Protein AF-A0A7S1SU19-F1 (afdb_monomer)

Structure (mmCIF, N/CA/C/O backbone):
data_AF-A0A7S1SU19-F1
#
_entry.id   AF-A0A7S1SU19-F1
#
loop_
_atom_site.group_PDB
_atom_site.id
_atom_site.type_symbol
_atom_site.label_atom_id
_atom_site.label_alt_id
_atom_site.label_comp_id
_atom_site.label_asym_id
_atom_site.label_entity_id
_atom_site.label_seq_id
_atom_site.pdbx_PDB_ins_code
_atom_site.Cartn_x
_atom_site.Cartn_y
_atom_site.Cartn_z
_atom_site.occupancy
_atom_site.B_iso_or_equiv
_atom_site.auth_seq_id
_atom_site.auth_comp_id
_atom_site.auth_asym_id
_atom_site.auth_atom_id
_atom_site.pdbx_PDB_model_num
ATOM 1 N N . VAL A 1 1 ? -8.064 -12.762 21.434 1.00 70.44 1 VAL A N 1
ATOM 2 C CA . VAL A 1 1 ? -8.566 -12.308 20.111 1.00 70.44 1 VAL A CA 1
ATOM 3 C C . VAL A 1 1 ? -8.428 -10.796 19.941 1.00 70.44 1 VAL A C 1
ATOM 5 O O . VAL A 1 1 ? -7.707 -10.387 19.044 1.00 70.44 1 VAL A O 1
ATOM 8 N N . VAL A 1 2 ? -9.008 -9.966 20.823 1.00 78.31 2 VAL A N 1
ATOM 9 C CA . VAL A 1 2 ? -8.901 -8.488 20.735 1.00 78.31 2 VAL A CA 1
ATOM 10 C C . VAL A 1 2 ? -7.448 -7.991 20.785 1.00 78.31 2 VAL A C 1
ATOM 12 O O . VAL A 1 2 ? -7.041 -7.215 19.929 1.00 78.31 2 VAL A O 1
ATOM 15 N N . ALA A 1 3 ? -6.635 -8.493 21.723 1.00 79.81 3 ALA A N 1
ATOM 16 C CA . ALA A 1 3 ? -5.220 -8.118 21.821 1.00 79.81 3 ALA A CA 1
ATOM 17 C C . ALA A 1 3 ? -4.421 -8.467 20.550 1.00 79.81 3 ALA A C 1
ATOM 19 O O . ALA A 1 3 ? -3.647 -7.652 20.061 1.0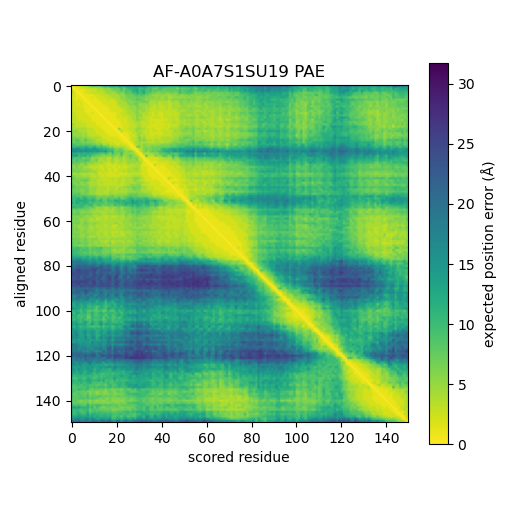0 79.81 3 ALA A O 1
ATOM 20 N N . SER A 1 4 ? -4.656 -9.651 19.977 1.00 77.75 4 SER A N 1
ATOM 21 C CA . SER A 1 4 ? -4.016 -10.097 18.733 1.00 77.75 4 SER A CA 1
ATOM 22 C C . SER A 1 4 ? -4.400 -9.210 17.545 1.00 77.75 4 SER A C 1
ATOM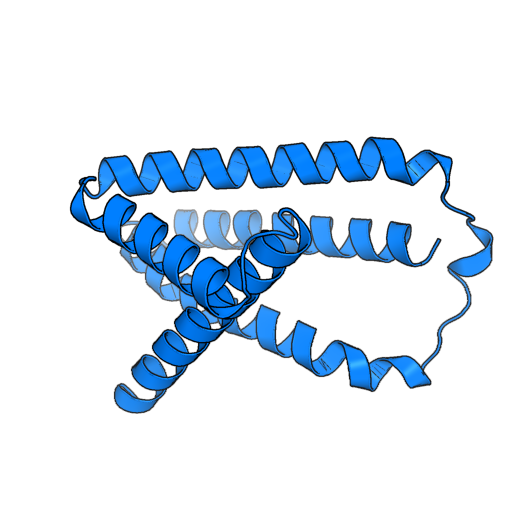 24 O O . SER A 1 4 ? -3.539 -8.856 16.746 1.00 77.75 4 SER A O 1
ATOM 26 N N . TYR A 1 5 ? -5.671 -8.806 17.459 1.00 79.50 5 TYR A N 1
ATOM 27 C CA . TYR A 1 5 ? -6.158 -7.897 16.421 1.00 79.50 5 TYR A CA 1
ATOM 28 C C . TYR A 1 5 ? -5.521 -6.504 16.527 1.00 79.50 5 TYR A C 1
ATOM 30 O O . TYR A 1 5 ? -5.025 -5.973 15.535 1.00 79.50 5 TYR A O 1
ATOM 38 N N . LEU A 1 6 ? -5.471 -5.930 17.735 1.00 82.81 6 LEU A N 1
ATOM 39 C CA . LEU A 1 6 ? -4.847 -4.624 17.967 1.00 82.81 6 LEU A CA 1
ATOM 40 C C . LEU A 1 6 ? -3.347 -4.650 17.673 1.00 82.81 6 LEU A C 1
ATOM 42 O O . LEU A 1 6 ? -2.827 -3.730 17.044 1.00 82.81 6 LEU A O 1
ATOM 46 N N . LEU A 1 7 ? -2.649 -5.704 18.099 1.00 86.50 7 LEU A N 1
ATOM 47 C CA . LEU A 1 7 ? -1.220 -5.855 17.845 1.00 86.50 7 LEU A CA 1
ATOM 48 C C . LEU A 1 7 ? -0.939 -5.945 16.344 1.00 86.50 7 LEU A C 1
ATOM 50 O O . LEU A 1 7 ? -0.060 -5.251 15.839 1.00 86.50 7 LEU A O 1
ATOM 54 N N . PHE A 1 8 ? -1.735 -6.731 15.622 1.00 82.44 8 PHE A N 1
ATOM 55 C CA . PHE A 1 8 ? -1.619 -6.861 14.177 1.00 82.44 8 PHE A CA 1
ATOM 56 C C . PHE A 1 8 ? -1.905 -5.543 13.442 1.00 82.44 8 PHE A C 1
ATOM 58 O O . PHE A 1 8 ? -1.103 -5.121 12.613 1.00 82.44 8 PHE A O 1
ATOM 65 N N . SER A 1 9 ? -2.993 -4.845 13.781 1.00 80.50 9 SER A N 1
ATOM 66 C CA . SER A 1 9 ? -3.332 -3.557 13.160 1.00 80.50 9 SER A CA 1
ATOM 67 C C . SER A 1 9 ? -2.247 -2.502 13.390 1.00 80.50 9 SER A C 1
ATOM 69 O O . SER A 1 9 ? -1.871 -1.793 12.459 1.00 80.50 9 SER A O 1
ATOM 71 N N . ASN A 1 10 ? -1.707 -2.411 14.609 1.00 85.44 10 ASN A N 1
ATOM 72 C CA . ASN A 1 10 ? -0.616 -1.485 14.916 1.00 85.44 10 ASN A CA 1
ATOM 73 C C . ASN A 1 10 ? 0.677 -1.860 14.181 1.00 85.44 10 ASN A C 1
ATOM 75 O O . ASN A 1 10 ? 1.356 -0.982 13.655 1.00 85.44 10 ASN A O 1
ATOM 79 N N . ALA A 1 11 ? 0.996 -3.153 14.078 1.00 87.75 11 ALA A N 1
ATOM 80 C CA . ALA A 1 11 ? 2.159 -3.617 13.328 1.00 87.75 11 ALA A CA 1
ATOM 81 C C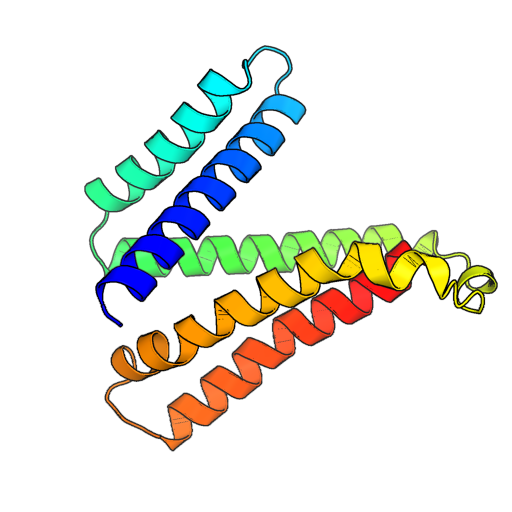 . ALA A 1 11 ? 2.058 -3.265 11.834 1.00 87.75 11 ALA A C 1
ATOM 83 O O . ALA A 1 11 ? 3.026 -2.782 11.244 1.00 87.75 11 ALA A O 1
ATOM 84 N N . VAL A 1 12 ? 0.877 -3.444 11.231 1.00 83.50 12 VAL A N 1
ATOM 85 C CA . VAL A 1 12 ? 0.625 -3.061 9.834 1.00 83.50 12 VAL A CA 1
ATOM 86 C C . VAL A 1 12 ? 0.758 -1.549 9.659 1.00 83.50 12 VAL A C 1
ATOM 88 O O . VAL A 1 12 ? 1.436 -1.112 8.733 1.00 83.50 12 VAL A O 1
ATOM 91 N N . LEU A 1 13 ? 0.192 -0.742 10.562 1.00 86.12 13 LEU A N 1
ATOM 92 C CA . LEU A 1 13 ? 0.337 0.717 10.516 1.00 86.12 13 LEU A CA 1
ATOM 93 C C . LEU A 1 13 ? 1.811 1.141 10.543 1.00 86.12 13 LEU A C 1
ATOM 95 O O . LEU A 1 13 ? 2.246 1.894 9.673 1.00 86.12 13 LEU A O 1
ATOM 99 N N . ILE A 1 14 ? 2.600 0.604 11.478 1.00 87.81 14 ILE A N 1
ATOM 100 C CA . ILE A 1 14 ? 4.036 0.902 11.590 1.00 87.81 14 ILE A CA 1
ATOM 101 C C . ILE A 1 14 ? 4.780 0.493 10.313 1.00 87.81 14 ILE A C 1
ATOM 103 O O . ILE A 1 14 ? 5.582 1.269 9.794 1.00 87.81 14 ILE A O 1
ATOM 107 N N . SER A 1 15 ? 4.489 -0.693 9.770 1.00 87.50 15 SER A N 1
ATOM 108 C CA . SER A 1 15 ? 5.103 -1.180 8.529 1.00 87.50 15 SER A CA 1
ATOM 109 C C . SER A 1 15 ? 4.834 -0.247 7.345 1.00 87.50 15 SER A C 1
ATOM 111 O O . SER A 1 15 ? 5.749 0.072 6.583 1.00 87.50 15 SER A O 1
ATOM 113 N N . GLN A 1 16 ? 3.598 0.235 7.205 1.00 87.31 16 GLN A N 1
ATOM 114 C CA . GLN A 1 16 ? 3.211 1.098 6.090 1.00 87.31 16 GLN A CA 1
ATOM 115 C C . GLN A 1 16 ? 3.801 2.507 6.223 1.00 87.31 16 GLN A C 1
ATOM 117 O O . GLN A 1 16 ? 4.254 3.064 5.224 1.00 87.31 16 GLN A O 1
ATOM 122 N N . ILE A 1 17 ? 3.880 3.055 7.440 1.00 89.38 17 ILE A N 1
ATOM 123 C CA . ILE A 1 17 ? 4.564 4.333 7.696 1.00 89.38 17 ILE A CA 1
ATOM 124 C C . ILE A 1 17 ? 6.065 4.199 7.398 1.00 89.38 17 ILE A C 1
ATOM 126 O O . ILE A 1 17 ? 6.634 5.059 6.726 1.00 89.38 17 ILE A O 1
ATOM 130 N N . ALA A 1 18 ? 6.702 3.104 7.830 1.00 88.06 18 ALA A N 1
ATOM 131 C CA . ALA A 1 18 ? 8.113 2.840 7.551 1.00 88.06 18 ALA A CA 1
ATOM 132 C C . ALA A 1 18 ? 8.392 2.742 6.042 1.00 88.06 18 ALA A C 1
ATOM 134 O O . ALA A 1 18 ? 9.308 3.390 5.537 1.00 88.06 18 ALA A O 1
ATOM 135 N N . ARG A 1 19 ? 7.560 1.996 5.301 1.00 86.25 19 ARG A N 1
ATOM 136 C CA . ARG A 1 19 ? 7.646 1.902 3.834 1.00 86.25 19 ARG A CA 1
ATOM 137 C C . ARG A 1 19 ? 7.443 3.255 3.154 1.00 86.25 19 ARG A C 1
ATOM 139 O O . ARG A 1 19 ? 8.210 3.597 2.260 1.00 86.25 19 ARG A O 1
ATOM 146 N N . GLY A 1 20 ? 6.452 4.037 3.585 1.00 85.06 20 GLY A N 1
ATOM 147 C CA . GLY A 1 20 ? 6.217 5.381 3.052 1.00 85.06 20 GLY A CA 1
ATOM 148 C C . GL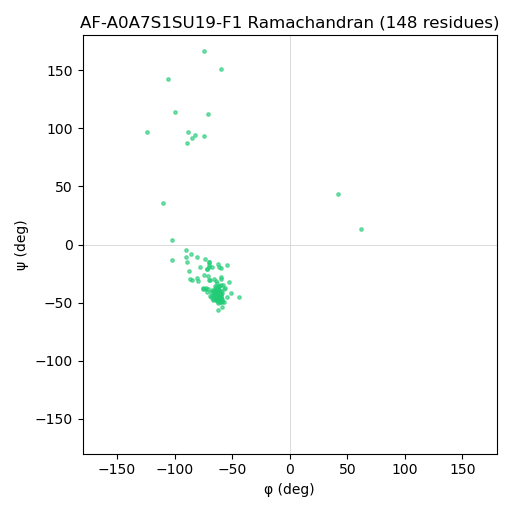Y A 1 20 ? 7.412 6.309 3.278 1.00 85.06 20 GLY A C 1
ATOM 149 O O . GLY A 1 20 ? 7.832 7.009 2.358 1.00 85.06 20 GLY A O 1
ATOM 150 N N . GLY A 1 21 ? 8.002 6.269 4.476 1.00 84.44 21 GLY A N 1
ATOM 151 C CA . GLY A 1 21 ? 9.201 7.038 4.805 1.00 84.44 21 GLY A CA 1
ATOM 152 C C . GLY A 1 21 ? 10.411 6.646 3.958 1.00 84.44 21 GLY A C 1
ATOM 153 O O . GLY A 1 21 ? 11.119 7.525 3.469 1.00 84.44 21 GLY A O 1
ATOM 154 N N . ALA A 1 22 ? 10.605 5.347 3.711 1.00 87.19 22 ALA A N 1
ATOM 155 C CA . ALA A 1 22 ? 11.659 4.849 2.830 1.00 87.19 22 ALA A CA 1
ATOM 156 C C . ALA A 1 22 ? 11.490 5.360 1.386 1.00 87.19 22 ALA A C 1
ATOM 158 O O . ALA A 1 22 ? 12.445 5.885 0.809 1.00 87.19 22 ALA A O 1
ATOM 159 N N . ILE A 1 23 ? 10.272 5.301 0.830 1.00 86.81 23 ILE A N 1
ATOM 160 C CA . ILE A 1 23 ? 9.966 5.840 -0.508 1.00 86.81 23 ILE A CA 1
ATOM 161 C C . ILE A 1 23 ? 10.266 7.343 -0.558 1.00 86.81 23 ILE A C 1
ATOM 163 O O . ILE A 1 23 ? 10.944 7.806 -1.474 1.00 86.81 23 ILE A O 1
ATOM 167 N N . LEU A 1 24 ? 9.842 8.106 0.453 1.00 86.25 24 LEU A N 1
ATOM 168 C CA . LEU A 1 24 ? 10.084 9.547 0.497 1.00 86.25 24 LEU A CA 1
ATOM 169 C C . LEU A 1 24 ? 11.582 9.885 0.573 1.00 86.25 24 LEU A C 1
ATOM 171 O O . LEU A 1 24 ? 12.047 10.767 -0.147 1.00 86.25 24 LEU A O 1
ATOM 175 N N . SER A 1 25 ? 12.347 9.143 1.378 1.00 85.88 25 SER A N 1
ATOM 176 C CA . SER A 1 25 ? 13.806 9.310 1.468 1.00 85.88 25 SER A CA 1
ATOM 177 C C . SER A 1 25 ? 14.533 8.946 0.169 1.00 85.88 25 SER A C 1
ATOM 179 O O . SER A 1 25 ? 15.557 9.540 -0.151 1.00 85.88 25 SER A O 1
ATOM 181 N N . SER A 1 26 ? 13.985 8.016 -0.623 1.00 86.06 26 SER A N 1
ATOM 182 C CA . SER A 1 26 ? 14.554 7.659 -1.929 1.00 86.06 26 SER A CA 1
ATOM 183 C C . SER A 1 26 ? 14.306 8.718 -3.009 1.00 86.06 26 SER A C 1
ATOM 185 O O . SER A 1 26 ? 15.098 8.839 -3.939 1.00 86.06 26 SER A O 1
ATOM 187 N N . LEU A 1 27 ? 13.236 9.510 -2.875 1.00 85.25 27 LEU A N 1
ATOM 188 C CA . LEU A 1 27 ? 12.898 10.595 -3.802 1.00 85.25 27 LEU A CA 1
ATOM 189 C C . LEU A 1 27 ? 13.626 11.900 -3.469 1.00 85.25 27 LEU A C 1
ATOM 191 O O . LEU A 1 27 ? 13.912 12.691 -4.366 1.00 85.25 27 LEU A O 1
ATOM 195 N N . VAL A 1 28 ? 13.912 12.137 -2.186 1.00 87.12 28 VAL A N 1
ATOM 196 C CA . VAL A 1 28 ? 14.542 13.368 -1.704 1.00 87.12 28 VAL A CA 1
ATOM 197 C C . VAL A 1 28 ? 15.814 13.011 -0.923 1.00 87.12 28 VAL A C 1
ATOM 199 O O . VAL A 1 28 ? 15.733 12.743 0.276 1.00 87.12 28 VAL A O 1
ATOM 202 N N . PRO A 1 29 ? 17.002 13.058 -1.561 1.00 76.00 29 PRO A N 1
ATOM 203 C CA . PRO A 1 29 ? 18.270 12.657 -0.940 1.00 76.00 29 PRO A CA 1
ATOM 204 C C . PRO A 1 29 ? 18.647 13.449 0.320 1.00 76.00 29 PRO A C 1
ATOM 206 O O . PRO A 1 29 ? 19.467 13.000 1.115 1.00 76.00 29 PRO A O 1
ATOM 209 N N . SER A 1 30 ? 18.070 14.641 0.507 1.00 78.12 30 SER A N 1
ATOM 210 C CA . SER A 1 30 ? 18.302 15.502 1.671 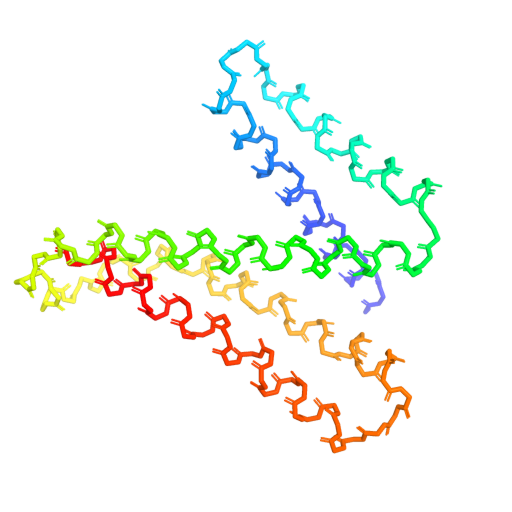1.00 78.12 30 SER A CA 1
ATOM 211 C C . SER A 1 30 ? 17.495 15.104 2.913 1.00 78.12 30 SER A C 1
ATOM 213 O O . SER A 1 30 ? 17.758 15.623 3.998 1.00 78.12 30 SER A O 1
ATOM 215 N N . VAL A 1 31 ? 16.527 14.189 2.792 1.00 80.88 31 VAL A N 1
ATOM 216 C 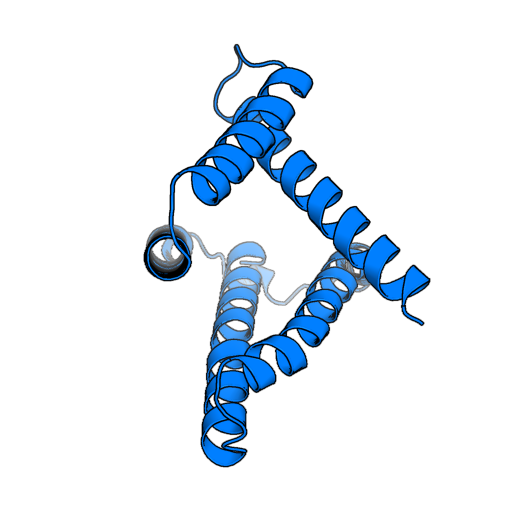CA . VAL A 1 31 ? 15.676 13.747 3.903 1.00 80.88 31 VAL A CA 1
ATOM 217 C C . VAL A 1 31 ? 16.197 12.417 4.446 1.00 80.88 31 VAL A C 1
ATOM 219 O O . VAL A 1 31 ? 16.127 11.384 3.786 1.00 80.88 31 VAL A O 1
ATOM 222 N N . SER A 1 32 ? 16.690 12.429 5.688 1.00 84.25 32 SER A N 1
ATOM 223 C CA . SER A 1 32 ? 17.067 11.202 6.405 1.00 84.25 32 SER A CA 1
ATOM 224 C C . SER A 1 32 ? 15.868 10.257 6.559 1.00 84.25 32 SER A C 1
ATOM 226 O O . SER A 1 32 ? 14.729 10.705 6.692 1.00 84.25 32 SER A O 1
ATOM 228 N N . HIS A 1 33 ? 16.117 8.945 6.616 1.00 81.50 33 HIS A N 1
ATOM 229 C CA . HIS A 1 33 ? 15.078 7.921 6.770 1.00 81.50 33 HIS A CA 1
ATOM 230 C C . HIS A 1 33 ? 14.137 8.208 7.955 1.00 81.50 33 HIS A C 1
ATOM 232 O O . HIS A 1 33 ? 12.919 8.094 7.835 1.00 81.50 33 HIS A O 1
ATOM 238 N N . THR A 1 34 ? 14.679 8.651 9.094 1.00 83.38 34 THR A N 1
ATOM 239 C CA . THR A 1 34 ? 13.879 9.012 10.277 1.00 83.38 34 THR A CA 1
ATOM 240 C C . THR A 1 34 ? 12.977 10.219 10.028 1.00 83.38 34 THR A C 1
ATOM 242 O O . THR A 1 34 ? 11.818 10.211 10.438 1.00 83.38 34 THR A O 1
ATOM 245 N N . ALA A 1 35 ? 13.469 11.229 9.309 1.00 84.69 35 ALA A N 1
ATOM 246 C CA . ALA A 1 35 ? 12.680 12.395 8.929 1.00 84.69 35 ALA A CA 1
ATOM 247 C C . ALA A 1 35 ? 11.572 12.025 7.928 1.00 84.69 35 ALA A C 1
ATOM 249 O O . ALA A 1 35 ? 10.445 12.492 8.073 1.00 84.69 35 ALA A O 1
ATOM 250 N N . GLY A 1 36 ? 11.848 11.129 6.973 1.00 85.38 36 GLY A N 1
ATOM 251 C CA . GLY A 1 36 ? 10.847 10.630 6.026 1.00 85.38 36 GLY A CA 1
ATOM 252 C C . GLY A 1 36 ? 9.688 9.909 6.720 1.00 85.38 36 GLY A C 1
ATOM 253 O O . GLY A 1 36 ? 8.523 10.186 6.441 1.00 85.38 36 GLY A O 1
ATOM 254 N N . VAL A 1 37 ? 9.999 9.037 7.684 1.00 87.88 37 VAL A N 1
ATOM 255 C CA . VAL A 1 37 ? 8.998 8.333 8.507 1.00 87.88 37 VAL A CA 1
ATOM 256 C C . VAL A 1 37 ? 8.142 9.319 9.309 1.00 87.88 37 VAL A C 1
ATOM 258 O O . VAL A 1 37 ? 6.917 9.197 9.320 1.00 87.88 37 VAL A O 1
ATOM 261 N N . LEU A 1 38 ? 8.762 10.323 9.940 1.00 88.62 38 LEU A N 1
ATOM 262 C CA . LEU A 1 38 ? 8.047 11.342 10.716 1.00 88.62 38 LEU A CA 1
ATOM 263 C C . LEU A 1 38 ? 7.138 12.217 9.847 1.00 88.62 38 LEU A C 1
ATOM 265 O O . LEU A 1 38 ? 6.031 12.537 10.269 1.00 88.62 38 LEU A O 1
ATOM 269 N N . LEU A 1 39 ? 7.562 12.570 8.632 1.00 87.75 39 LEU A N 1
ATOM 270 C CA . LEU A 1 39 ? 6.738 13.343 7.699 1.00 87.75 39 LEU A CA 1
ATOM 271 C C . LEU A 1 39 ? 5.508 12.556 7.235 1.00 87.75 39 LEU A C 1
ATOM 273 O O . LEU A 1 39 ? 4.403 13.099 7.205 1.00 87.75 39 LEU A O 1
ATOM 277 N N . VAL A 1 40 ? 5.665 11.270 6.915 1.00 87.94 40 VAL A N 1
ATOM 278 C CA . VAL A 1 40 ? 4.538 10.408 6.520 1.00 87.94 40 VAL A CA 1
ATOM 279 C C . VAL A 1 40 ? 3.571 10.194 7.687 1.00 87.94 40 VAL A C 1
ATOM 281 O O . VAL A 1 40 ? 2.359 10.317 7.516 1.00 87.94 40 VAL A O 1
ATOM 284 N N . ALA A 1 41 ? 4.087 9.944 8.893 1.00 89.50 41 ALA A N 1
ATOM 285 C CA . ALA A 1 41 ? 3.255 9.843 10.091 1.00 89.50 41 ALA A CA 1
ATOM 286 C C . ALA A 1 41 ? 2.527 11.165 10.393 1.00 89.50 41 ALA A C 1
ATOM 288 O O . ALA A 1 41 ? 1.329 11.165 10.673 1.00 89.50 41 ALA A O 1
ATOM 289 N N . GLY A 1 42 ? 3.242 12.288 10.293 1.00 89.69 42 GLY A N 1
ATOM 290 C CA . GLY A 1 42 ? 2.719 13.626 10.542 1.00 89.69 42 GLY A CA 1
ATOM 291 C C . GLY A 1 42 ? 1.606 13.993 9.571 1.00 89.69 42 GLY A C 1
ATOM 292 O O . GLY A 1 42 ? 0.520 14.350 10.007 1.00 89.69 42 GLY A O 1
ATOM 293 N N . THR A 1 43 ? 1.825 13.823 8.267 1.00 87.12 43 THR A N 1
ATOM 294 C CA . THR A 1 43 ? 0.801 14.095 7.242 1.00 87.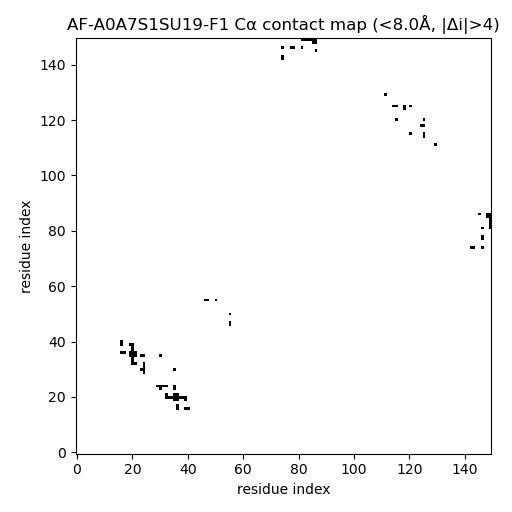12 43 THR A CA 1
ATOM 295 C C . THR A 1 43 ? -0.439 13.218 7.413 1.00 87.12 43 THR A C 1
ATOM 297 O O . THR A 1 43 ? -1.555 13.734 7.340 1.00 87.12 43 THR A O 1
ATOM 300 N N . GLY A 1 44 ? -0.272 11.927 7.721 1.00 84.56 44 GLY A N 1
ATOM 301 C CA . GLY A 1 44 ? -1.387 11.032 8.039 1.00 84.56 44 GLY A CA 1
ATOM 302 C C . GLY A 1 44 ? -2.180 11.488 9.270 1.00 84.56 44 GLY A C 1
ATOM 303 O O . GLY A 1 44 ? -3.406 11.576 9.219 1.00 84.56 44 GLY A O 1
ATOM 304 N N . ALA A 1 45 ? -1.490 11.849 10.355 1.00 87.00 45 ALA A N 1
ATOM 305 C CA . ALA A 1 45 ? -2.120 12.355 11.573 1.00 87.00 45 ALA A CA 1
ATOM 306 C C . ALA A 1 45 ? -2.824 13.705 11.349 1.00 87.00 45 ALA A C 1
ATOM 308 O O . ALA A 1 45 ? -3.950 13.896 11.808 1.00 87.00 45 ALA A O 1
ATOM 309 N N . SER A 1 46 ? -2.204 14.623 10.602 1.00 86.88 46 SER A N 1
ATOM 310 C CA . SER A 1 46 ? -2.791 15.919 10.246 1.00 86.88 46 SER A CA 1
ATOM 311 C C . SER A 1 46 ? -4.054 15.760 9.404 1.00 86.88 46 SER A C 1
ATOM 313 O O . SER A 1 46 ? -5.037 16.451 9.652 1.00 86.88 46 SER A O 1
ATOM 315 N N . LEU A 1 47 ? -4.068 14.830 8.443 1.00 86.00 47 LEU A N 1
ATOM 316 C CA . LEU A 1 47 ? -5.257 14.551 7.635 1.00 86.00 47 LEU A CA 1
ATOM 317 C C . LEU A 1 47 ? -6.427 14.057 8.490 1.00 86.00 47 LEU A C 1
ATOM 319 O O . LEU A 1 47 ? -7.555 14.478 8.248 1.00 86.00 47 LEU A O 1
ATOM 323 N N . ILE A 1 48 ? -6.163 13.211 9.488 1.00 86.00 48 ILE A N 1
ATOM 324 C CA . ILE A 1 48 ? -7.193 12.694 10.401 1.00 86.00 48 ILE A CA 1
ATOM 325 C C . ILE A 1 48 ? -7.684 13.788 11.355 1.00 86.00 48 ILE A C 1
ATOM 327 O O . ILE A 1 48 ? -8.880 13.884 11.606 1.00 86.00 48 ILE A O 1
ATOM 331 N N . TYR A 1 49 ? -6.782 14.621 11.878 1.00 87.38 49 TYR A N 1
ATOM 332 C CA . TYR A 1 49 ? -7.140 15.679 12.825 1.00 87.38 49 TYR A CA 1
ATOM 333 C C . TYR A 1 49 ? -7.921 16.825 12.166 1.00 87.38 49 TYR A C 1
ATOM 335 O O . TYR A 1 49 ? -8.847 17.369 12.762 1.00 87.38 49 TYR A O 1
ATOM 343 N N . CYS A 1 50 ? -7.564 17.194 10.933 1.00 85.62 50 CYS A N 1
ATOM 344 C CA . CYS A 1 50 ? -8.160 18.339 10.245 1.00 85.62 50 CYS A CA 1
ATOM 345 C C . CYS A 1 50 ? -9.444 18.005 9.467 1.00 85.62 50 CYS A C 1
ATOM 347 O O . CYS A 1 50 ? -10.225 18.917 9.198 1.00 85.62 50 CYS A O 1
ATOM 349 N N . ASN A 1 51 ? -9.675 16.745 9.074 1.00 85.19 51 ASN A N 1
ATOM 350 C CA . ASN A 1 51 ? -10.861 16.364 8.302 1.00 85.19 51 ASN A CA 1
ATOM 351 C C . ASN A 1 51 ? -11.900 15.617 9.134 1.00 85.19 51 ASN A C 1
ATOM 353 O O . ASN A 1 51 ? -11.597 14.738 9.931 1.00 85.19 51 ASN A O 1
ATOM 357 N N . ASN A 1 52 ? -13.167 15.903 8.842 1.00 82.44 52 ASN A N 1
ATOM 358 C CA . ASN A 1 52 ? -14.281 15.084 9.304 1.00 82.44 52 ASN A CA 1
ATOM 359 C C . ASN A 1 52 ? -14.351 13.761 8.507 1.00 82.44 52 ASN A C 1
ATOM 361 O O . ASN A 1 52 ? -13.756 13.654 7.432 1.00 82.44 52 ASN A O 1
ATOM 365 N N . SER A 1 53 ? -15.136 12.784 8.979 1.00 79.38 53 SER A N 1
ATOM 366 C CA . SER A 1 53 ? -15.319 11.458 8.353 1.00 79.38 53 SER A CA 1
ATOM 367 C C . SER A 1 53 ? -15.516 11.536 6.831 1.00 79.38 53 SER A C 1
ATOM 369 O O . SER A 1 53 ? -14.851 10.835 6.077 1.00 79.38 53 SER A O 1
ATOM 371 N N . SER A 1 54 ? -16.358 12.456 6.352 1.00 81.25 54 SER A N 1
ATOM 372 C CA . SER A 1 54 ? -16.618 12.621 4.915 1.00 81.25 54 SER A CA 1
ATOM 373 C C . SER A 1 54 ? -15.446 13.224 4.124 1.00 81.25 54 SER A C 1
ATOM 375 O O . SER A 1 54 ? -15.328 12.990 2.921 1.00 81.25 54 SER A O 1
ATOM 377 N N . GLY A 1 55 ? -14.584 14.021 4.765 1.00 81.88 55 GLY A N 1
ATOM 378 C CA . GLY A 1 55 ? -13.371 14.566 4.146 1.00 81.88 55 GLY A CA 1
ATOM 379 C C . GLY A 1 55 ? -12.294 13.496 3.974 1.00 81.88 55 GLY A C 1
ATOM 380 O O . GLY A 1 55 ? -11.640 13.431 2.929 1.00 81.88 55 GLY A O 1
ATOM 381 N N . ILE A 1 56 ? -12.175 12.601 4.958 1.00 84.81 56 ILE A N 1
ATOM 382 C CA . ILE A 1 56 ? -11.289 11.432 4.897 1.00 84.81 56 ILE A CA 1
ATOM 383 C C . ILE A 1 56 ? -11.732 10.496 3.764 1.00 84.81 56 ILE A C 1
ATOM 385 O O . ILE A 1 56 ? -10.905 10.109 2.938 1.00 84.81 56 ILE A O 1
ATOM 389 N N . ASP A 1 57 ? -13.036 10.224 3.645 1.00 82.94 57 ASP A N 1
ATOM 390 C CA . ASP A 1 57 ? -13.580 9.374 2.578 1.00 82.94 57 ASP A CA 1
ATOM 391 C C . ASP A 1 57 ? -13.288 9.927 1.175 1.00 82.94 57 ASP A C 1
ATOM 393 O O . ASP A 1 57 ? -12.830 9.192 0.296 1.00 82.94 57 ASP A O 1
ATOM 397 N N . ARG A 1 58 ? -13.488 11.235 0.957 1.00 84.81 58 ARG A N 1
ATOM 398 C CA . ARG A 1 58 ? -13.168 11.887 -0.327 1.00 84.81 58 ARG A CA 1
ATOM 399 C C . ARG A 1 58 ? -11.679 11.826 -0.648 1.00 84.81 58 ARG A C 1
ATOM 401 O O . ARG A 1 58 ? -11.310 11.543 -1.786 1.00 84.81 58 ARG A O 1
ATOM 408 N N . THR A 1 59 ? -10.833 12.057 0.351 1.00 85.81 59 THR A N 1
ATOM 409 C CA . THR A 1 59 ? -9.374 11.992 0.191 1.00 85.81 59 THR A CA 1
ATOM 410 C C . THR A 1 59 ? -8.940 10.579 -0.192 1.00 85.81 59 THR A C 1
ATOM 412 O O . THR A 1 59 ? -8.169 10.401 -1.132 1.00 85.81 59 THR A O 1
ATOM 415 N N . ASN A 1 60 ? -9.495 9.559 0.466 1.00 86.88 60 ASN A N 1
ATOM 416 C CA . ASN A 1 60 ? -9.228 8.161 0.147 1.00 86.88 60 ASN A CA 1
ATOM 417 C C . ASN A 1 60 ? -9.672 7.791 -1.282 1.00 86.88 60 ASN A C 1
ATOM 419 O O . ASN A 1 60 ? -8.943 7.106 -2.002 1.00 86.8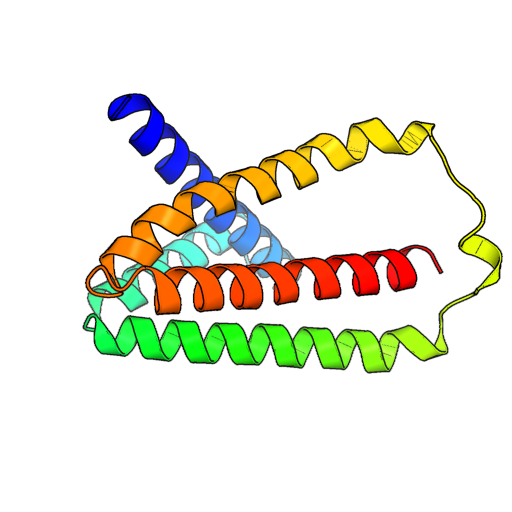8 60 ASN A O 1
ATOM 423 N N . GLN A 1 61 ? -10.830 8.286 -1.730 1.00 85.75 61 GLN A N 1
ATOM 424 C CA . GLN A 1 61 ? -11.294 8.093 -3.109 1.00 85.75 61 GLN A CA 1
ATOM 425 C C . GLN A 1 61 ? -10.357 8.750 -4.130 1.00 85.75 61 GLN A C 1
ATOM 427 O O . GLN A 1 61 ? -9.995 8.113 -5.119 1.00 85.75 61 GLN A O 1
ATOM 432 N N . MET A 1 62 ? -9.916 9.988 -3.877 1.00 91.31 62 MET A N 1
ATOM 433 C CA . MET A 1 62 ? -8.950 10.679 -4.739 1.00 91.31 62 MET A CA 1
ATOM 434 C C . MET A 1 62 ? -7.609 9.940 -4.801 1.00 91.31 62 MET A C 1
ATOM 436 O O . MET A 1 62 ? -7.101 9.696 -5.892 1.00 91.31 62 MET A O 1
ATOM 440 N N . LEU A 1 63 ? -7.063 9.523 -3.654 1.00 87.62 63 LEU A N 1
ATOM 441 C CA . LEU A 1 63 ? -5.821 8.744 -3.582 1.00 87.62 63 LEU A CA 1
ATOM 442 C C . LEU A 1 63 ? -5.931 7.431 -4.363 1.00 87.62 63 LEU A C 1
ATOM 444 O O . LEU A 1 63 ? -5.020 7.071 -5.106 1.00 87.62 63 LEU A O 1
ATOM 448 N N . THR A 1 64 ? -7.068 6.745 -4.245 1.00 86.12 64 THR A N 1
ATOM 449 C CA . THR A 1 64 ? -7.334 5.511 -4.993 1.00 86.12 64 THR A CA 1
ATOM 450 C C . THR A 1 64 ? -7.381 5.775 -6.499 1.00 86.12 64 THR A C 1
ATOM 452 O O . THR A 1 64 ? -6.791 5.023 -7.272 1.00 86.12 64 THR A O 1
ATOM 455 N N . ALA A 1 65 ? -8.026 6.861 -6.936 1.00 87.44 65 ALA A N 1
ATOM 456 C CA . ALA A 1 65 ? -8.073 7.234 -8.348 1.00 87.44 65 ALA A CA 1
ATOM 457 C C . ALA A 1 65 ? -6.677 7.554 -8.908 1.00 87.44 65 ALA A C 1
ATOM 459 O O . ALA A 1 65 ? -6.328 7.083 -9.990 1.00 87.44 65 ALA A O 1
ATOM 460 N N . VAL A 1 66 ? -5.854 8.292 -8.154 1.00 90.81 66 VAL A N 1
ATOM 461 C CA . VAL A 1 66 ? -4.461 8.597 -8.527 1.00 90.81 66 VAL A CA 1
ATOM 462 C C . VAL A 1 66 ? -3.619 7.324 -8.612 1.00 90.81 66 VAL A C 1
ATOM 464 O O . VAL A 1 66 ? -2.844 7.169 -9.556 1.00 90.81 66 VAL A O 1
ATOM 467 N N . LEU A 1 67 ? -3.794 6.388 -7.675 1.00 87.19 67 LEU A N 1
ATOM 468 C CA . LEU A 1 67 ? -3.118 5.090 -7.693 1.00 87.19 67 LEU A CA 1
ATOM 469 C C . LEU A 1 67 ? -3.448 4.310 -8.971 1.00 87.19 67 LEU A C 1
ATOM 471 O O . LEU A 1 67 ? -2.537 3.843 -9.655 1.00 87.19 67 LEU A O 1
ATOM 475 N N . VAL A 1 68 ? -4.733 4.211 -9.326 1.00 86.75 68 VAL A N 1
ATOM 476 C CA . VAL A 1 68 ? -5.171 3.521 -10.550 1.00 86.75 68 VAL A CA 1
ATOM 477 C C . VAL A 1 68 ? -4.632 4.226 -11.795 1.00 86.75 68 VAL A C 1
ATOM 479 O O . VAL A 1 68 ? -4.086 3.568 -12.677 1.00 86.75 68 VAL A O 1
ATOM 482 N N . ALA A 1 69 ? -4.713 5.557 -11.854 1.00 89.56 69 ALA A N 1
ATOM 483 C CA . ALA A 1 69 ? -4.210 6.337 -12.983 1.00 89.56 69 ALA A CA 1
ATOM 484 C C . ALA A 1 69 ? -2.694 6.164 -13.181 1.00 89.56 69 ALA A C 1
ATOM 486 O O . ALA A 1 69 ? -2.237 5.943 -14.302 1.00 89.56 69 ALA A O 1
ATOM 487 N N . THR A 1 70 ? -1.922 6.202 -12.092 1.00 88.50 70 THR A N 1
ATOM 488 C CA . THR A 1 70 ? -0.463 6.015 -12.127 1.00 88.50 70 THR A CA 1
ATOM 489 C C . THR A 1 70 ? -0.109 4.606 -12.588 1.00 88.50 70 THR A C 1
ATOM 491 O O . THR A 1 70 ? 0.773 4.435 -13.427 1.00 88.50 70 THR A O 1
ATOM 494 N N . PHE A 1 71 ? -0.836 3.595 -12.104 1.00 84.94 71 PHE A N 1
ATOM 495 C CA . PHE A 1 71 ? -0.655 2.217 -12.544 1.00 84.94 71 PHE A CA 1
ATOM 496 C C . PHE A 1 71 ? -0.951 2.049 -14.039 1.00 84.94 71 PHE A C 1
ATOM 498 O O . PHE A 1 71 ? -0.139 1.478 -14.761 1.00 84.94 71 PHE A O 1
ATOM 505 N N . CYS A 1 72 ? -2.063 2.598 -14.537 1.00 86.62 72 CYS A N 1
ATOM 506 C CA . CYS A 1 72 ? -2.378 2.584 -15.966 1.00 86.62 72 CYS A CA 1
ATOM 507 C C . CYS A 1 72 ? -1.306 3.292 -16.808 1.00 86.62 72 CYS A C 1
ATOM 509 O O . CYS A 1 72 ? -0.936 2.785 -17.865 1.00 86.62 72 CYS A O 1
ATOM 511 N N . GLY A 1 73 ? -0.770 4.421 -16.333 1.00 86.94 73 GLY A N 1
ATOM 512 C CA . GLY A 1 73 ? 0.351 5.105 -16.983 1.00 86.94 73 GLY A CA 1
ATOM 513 C C . GLY A 1 73 ? 1.609 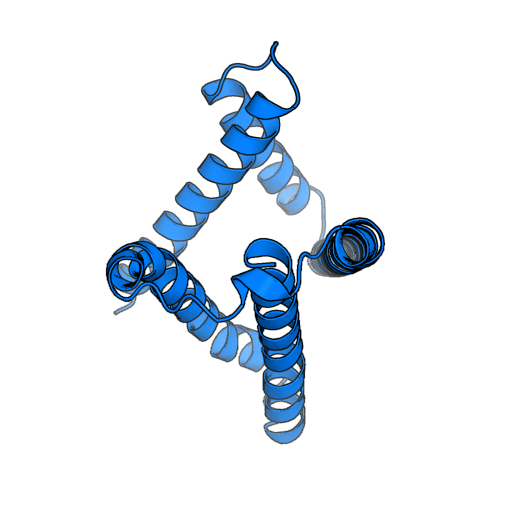4.237 -17.035 1.00 86.94 73 GLY A C 1
ATOM 514 O O . GLY A 1 73 ? 2.245 4.129 -18.081 1.00 86.94 73 GLY A O 1
ATOM 515 N N . MET A 1 74 ? 1.924 3.548 -15.937 1.00 85.06 74 MET A N 1
ATOM 516 C CA . MET A 1 74 ? 3.038 2.603 -15.883 1.00 85.06 74 MET A CA 1
ATOM 517 C C . MET A 1 74 ? 2.847 1.427 -16.852 1.00 85.06 74 MET A C 1
ATOM 519 O O . MET A 1 74 ? 3.794 1.057 -17.541 1.00 85.06 74 MET A O 1
ATOM 523 N N . LEU A 1 75 ? 1.628 0.882 -16.972 1.00 82.62 75 LEU A N 1
ATOM 524 C CA . LEU A 1 75 ? 1.304 -0.140 -17.975 1.00 82.62 75 LEU A CA 1
ATOM 525 C C . LEU A 1 75 ? 1.523 0.366 -19.404 1.00 82.62 75 LEU A C 1
ATOM 527 O O . LEU A 1 75 ? 2.165 -0.316 -20.200 1.00 82.62 75 LEU A O 1
ATOM 531 N N . ALA A 1 76 ? 1.023 1.562 -19.719 1.00 83.44 76 ALA A N 1
ATOM 532 C CA . ALA A 1 76 ? 1.132 2.142 -21.055 1.00 83.44 76 ALA A CA 1
ATOM 533 C C . ALA A 1 76 ? 2.593 2.373 -21.478 1.00 83.44 76 ALA A C 1
ATOM 535 O O . ALA A 1 76 ? 2.936 2.156 -22.638 1.00 83.44 76 ALA A O 1
ATOM 536 N N . LEU A 1 77 ? 3.454 2.775 -20.537 1.00 82.88 77 LEU A N 1
ATOM 537 C CA . LEU A 1 77 ? 4.883 2.993 -20.781 1.00 82.88 77 LEU A CA 1
ATOM 538 C C . LEU A 1 77 ? 5.710 1.699 -20.770 1.00 82.88 77 LEU A C 1
ATOM 540 O O . LEU A 1 77 ? 6.737 1.645 -21.438 1.00 82.88 77 LEU A O 1
ATOM 544 N N . GLY A 1 78 ? 5.293 0.676 -20.017 1.00 72.94 78 GLY A N 1
ATOM 545 C CA . GLY A 1 78 ? 6.033 -0.583 -19.866 1.00 72.94 78 GLY A CA 1
ATOM 546 C C . GLY A 1 78 ? 5.740 -1.633 -20.942 1.00 72.94 78 GLY A C 1
ATOM 547 O O . GLY A 1 78 ? 6.622 -2.411 -21.297 1.00 72.94 78 GLY A O 1
ATOM 548 N N . MET A 1 79 ? 4.532 -1.639 -21.518 1.00 69.00 79 MET A N 1
ATOM 549 C CA . MET A 1 79 ? 4.139 -2.588 -22.574 1.00 69.00 79 MET A CA 1
ATOM 550 C C . MET A 1 79 ? 5.036 -2.604 -23.832 1.00 69.00 79 MET A C 1
ATOM 552 O O . MET A 1 79 ? 5.263 -3.694 -24.356 1.00 69.00 79 MET A O 1
ATOM 556 N N . PRO A 1 80 ? 5.579 -1.473 -24.328 1.00 66.12 80 PRO A N 1
ATOM 557 C CA . PRO A 1 80 ? 6.452 -1.465 -25.507 1.00 66.12 80 PRO A CA 1
ATOM 558 C C . PRO A 1 80 ? 7.814 -2.145 -25.296 1.00 66.12 80 PRO A C 1
ATOM 560 O O . PRO A 1 80 ? 8.474 -2.486 -26.274 1.00 66.12 80 PRO A O 1
ATOM 563 N N . SER A 1 81 ? 8.256 -2.320 -24.046 1.00 61.25 81 SER A N 1
ATOM 564 C CA . SER A 1 81 ? 9.567 -2.895 -23.698 1.00 61.25 81 SER A CA 1
ATOM 565 C C . SER A 1 81 ? 9.496 -4.355 -23.236 1.00 61.25 81 SER A C 1
ATOM 567 O O . SER A 1 81 ? 10.523 -4.915 -22.862 1.00 61.25 81 SER A O 1
ATOM 569 N N . ALA A 1 82 ? 8.309 -4.966 -23.262 1.00 58.78 82 ALA A N 1
ATOM 570 C CA . ALA A 1 82 ? 8.087 -6.342 -22.833 1.00 58.78 82 ALA A CA 1
ATOM 571 C C . ALA A 1 82 ? 8.716 -7.337 -23.828 1.00 58.78 82 ALA A C 1
ATOM 573 O O . ALA A 1 82 ? 8.251 -7.475 -24.964 1.00 58.78 82 ALA A O 1
ATOM 574 N N . VAL A 1 83 ? 9.767 -8.048 -23.407 1.00 57.97 83 VAL A N 1
ATOM 575 C CA . VAL A 1 83 ? 10.395 -9.113 -24.194 1.00 57.97 83 VAL A CA 1
ATOM 576 C C . VAL A 1 83 ? 9.671 -10.421 -23.877 1.00 57.97 83 VAL A C 1
ATOM 578 O O . VAL A 1 83 ? 9.947 -11.122 -22.905 1.00 57.97 83 VAL A O 1
ATOM 581 N N . TRP A 1 84 ? 8.726 -10.777 -24.746 1.00 58.19 84 TRP A N 1
ATOM 582 C CA . TRP A 1 84 ? 7.846 -11.943 -24.594 1.00 58.19 84 TRP A CA 1
ATOM 583 C C . TRP A 1 84 ? 8.575 -13.289 -24.392 1.00 58.19 84 TRP A C 1
ATOM 585 O O . TRP A 1 84 ? 7.983 -14.234 -23.873 1.00 58.19 84 TRP A O 1
ATOM 595 N N . ASP A 1 85 ? 9.867 -13.376 -24.724 1.00 56.12 85 ASP A N 1
ATOM 596 C CA . ASP A 1 85 ? 10.689 -14.584 -24.582 1.00 56.12 85 ASP A CA 1
ATOM 597 C C . ASP A 1 85 ? 11.017 -14.981 -23.126 1.00 56.12 85 ASP A C 1
ATOM 599 O O . ASP A 1 85 ? 11.453 -16.109 -22.878 1.00 56.12 85 ASP A O 1
ATOM 603 N N . ARG A 1 86 ? 10.827 -14.100 -22.128 1.00 53.25 86 ARG A N 1
ATOM 604 C CA . ARG A 1 86 ? 11.136 -14.408 -20.711 1.00 53.25 86 ARG A CA 1
ATOM 605 C C . ARG A 1 86 ? 9.988 -15.036 -19.912 1.00 53.25 86 ARG A C 1
ATOM 607 O O . ARG A 1 86 ? 10.267 -15.666 -18.892 1.00 53.25 86 ARG A O 1
ATOM 614 N N . LEU A 1 87 ? 8.749 -14.978 -20.408 1.00 53.38 87 LEU A N 1
ATOM 615 C CA . LEU A 1 87 ? 7.546 -15.515 -19.742 1.00 53.38 87 LEU A CA 1
ATOM 616 C C . LEU A 1 87 ? 7.579 -17.039 -19.501 1.00 53.38 87 LEU A C 1
ATOM 618 O O . LEU A 1 87 ? 6.848 -17.547 -18.655 1.00 53.38 87 LEU A O 1
ATOM 622 N N . LEU A 1 88 ? 8.431 -17.775 -20.222 1.00 56.88 88 LEU A N 1
ATOM 623 C CA . LEU A 1 88 ? 8.529 -19.240 -20.164 1.00 56.88 88 LEU A CA 1
ATOM 624 C C . LEU A 1 88 ? 9.529 -19.783 -19.128 1.00 56.88 88 LEU A C 1
ATOM 626 O O . LEU A 1 88 ? 9.595 -20.997 -18.931 1.00 56.88 88 LEU A O 1
ATOM 630 N N . ARG A 1 89 ? 10.302 -18.933 -18.437 1.00 54.75 89 ARG A N 1
ATOM 631 C CA . ARG A 1 89 ? 11.207 -19.390 -17.368 1.00 54.75 89 ARG A CA 1
ATOM 632 C C . ARG A 1 89 ? 10.489 -19.397 -16.015 1.00 54.75 89 ARG A C 1
ATOM 634 O O . ARG A 1 89 ? 10.545 -18.431 -15.263 1.00 54.75 89 ARG A O 1
ATOM 641 N N . MET A 1 90 ? 9.821 -20.510 -15.700 1.00 54.59 90 MET A N 1
ATOM 642 C CA . MET A 1 90 ? 9.306 -20.784 -14.351 1.00 54.59 90 MET A CA 1
ATOM 643 C C . MET A 1 90 ? 10.458 -21.161 -13.411 1.00 54.59 90 MET A C 1
ATOM 645 O O . MET A 1 90 ? 10.851 -22.324 -13.323 1.00 54.59 90 MET A O 1
ATOM 649 N N . ASP A 1 91 ? 10.997 -20.167 -12.708 1.00 62.53 91 ASP A N 1
ATOM 650 C CA . ASP A 1 91 ? 12.049 -20.357 -11.710 1.00 62.53 91 ASP A CA 1
ATOM 651 C C . ASP A 1 91 ? 11.438 -20.727 -10.345 1.00 62.53 91 ASP A C 1
ATOM 653 O O . ASP A 1 91 ? 11.072 -19.875 -9.531 1.00 62.53 91 ASP A O 1
ATOM 657 N N . TRP A 1 92 ? 11.298 -22.029 -10.084 1.00 60.19 92 TRP A N 1
ATOM 658 C CA . TRP A 1 92 ? 10.738 -22.558 -8.829 1.00 60.19 92 TRP A CA 1
ATOM 659 C C . TRP A 1 92 ? 11.565 -22.181 -7.585 1.00 60.19 92 TRP A C 1
ATOM 661 O O . TRP A 1 92 ? 11.047 -22.218 -6.469 1.00 60.19 92 TRP A O 1
ATOM 671 N N . LEU A 1 93 ? 12.822 -21.755 -7.763 1.00 60.56 93 LEU A N 1
ATOM 672 C CA . LEU A 1 93 ? 13.690 -21.270 -6.685 1.00 60.56 93 LEU A CA 1
ATOM 673 C C . LEU A 1 93 ? 13.278 -19.893 -6.131 1.00 60.56 93 LEU A C 1
ATOM 675 O O . LEU A 1 93 ? 13.630 -19.573 -4.998 1.00 60.56 93 LEU A O 1
ATOM 679 N N . ALA A 1 94 ? 12.523 -19.086 -6.886 1.00 60.81 94 ALA A N 1
ATOM 680 C CA . ALA A 1 94 ? 12.062 -17.761 -6.454 1.00 60.81 94 ALA A CA 1
ATOM 681 C C . ALA A 1 94 ? 10.752 -17.800 -5.633 1.00 60.81 94 ALA A C 1
ATOM 683 O O . ALA A 1 94 ? 10.346 -16.792 -5.046 1.00 60.81 94 ALA A O 1
ATOM 684 N N . ALA A 1 95 ? 10.104 -18.967 -5.544 1.00 60.75 95 ALA A N 1
ATOM 685 C CA . ALA A 1 95 ? 8.853 -19.176 -4.812 1.00 60.75 95 ALA A CA 1
ATOM 686 C C . ALA A 1 95 ? 8.896 -18.814 -3.304 1.00 60.75 95 ALA A C 1
ATOM 688 O O . ALA A 1 95 ? 7.903 -18.291 -2.797 1.00 60.75 95 ALA A O 1
ATOM 689 N N . PRO A 1 96 ? 10.003 -19.002 -2.553 1.00 65.12 96 PRO A N 1
ATOM 690 C CA . PRO A 1 96 ? 10.053 -18.600 -1.145 1.00 65.12 96 PRO A CA 1
ATOM 691 C C . PRO A 1 96 ? 10.050 -17.075 -0.959 1.00 65.12 96 PRO A C 1
ATOM 693 O O . PRO A 1 96 ? 9.521 -16.570 0.030 1.00 65.12 96 PRO A O 1
ATOM 696 N N . GLY A 1 97 ? 10.611 -16.324 -1.915 1.00 63.97 97 GLY A N 1
ATOM 697 C CA . GLY A 1 97 ? 10.722 -14.862 -1.844 1.00 63.97 97 GLY A CA 1
ATOM 698 C C . GLY A 1 97 ? 9.386 -14.128 -1.992 1.00 63.97 97 GLY A C 1
ATOM 699 O O . GLY A 1 97 ? 9.271 -12.970 -1.600 1.00 63.97 97 GLY A O 1
ATOM 700 N N . THR A 1 98 ? 8.355 -14.800 -2.510 1.00 65.00 98 THR A N 1
ATOM 701 C CA . THR A 1 98 ? 6.996 -14.254 -2.670 1.00 65.00 98 THR A CA 1
ATOM 702 C C . THR A 1 98 ? 6.091 -14.501 -1.461 1.00 65.00 98 THR A C 1
ATOM 704 O O . THR A 1 98 ? 5.036 -13.872 -1.354 1.00 65.00 98 THR A O 1
ATOM 707 N N . VAL A 1 99 ? 6.511 -15.336 -0.502 1.00 70.25 99 VAL A N 1
ATOM 708 C CA . VAL A 1 99 ? 5.754 -15.633 0.729 1.00 70.25 99 VAL A CA 1
ATOM 709 C C . VAL A 1 99 ? 5.367 -14.365 1.513 1.00 70.25 99 VAL A C 1
ATOM 711 O O . VAL A 1 99 ? 4.193 -14.241 1.874 1.00 70.25 99 VAL A O 1
ATOM 714 N N . PRO A 1 100 ? 6.259 -13.373 1.730 1.00 71.81 100 PRO A N 1
ATOM 715 C CA . PRO A 1 100 ? 5.891 -12.139 2.430 1.00 71.81 100 PRO A CA 1
ATOM 716 C C . PRO A 1 100 ? 4.799 -11.342 1.705 1.00 71.81 100 PRO A C 1
ATOM 718 O O . PRO A 1 100 ? 3.920 -10.761 2.342 1.00 71.81 100 PRO A O 1
ATOM 721 N N . THR A 1 101 ? 4.816 -11.346 0.371 1.00 69.81 101 THR A N 1
ATOM 722 C CA . THR A 1 101 ? 3.816 -10.663 -0.459 1.00 69.81 101 THR A CA 1
ATOM 723 C C . THR A 1 101 ? 2.449 -11.336 -0.345 1.00 69.81 101 THR A C 1
ATOM 725 O O . THR A 1 101 ? 1.435 -10.655 -0.212 1.00 69.81 101 THR A O 1
ATOM 728 N N . ILE A 1 102 ? 2.403 -12.671 -0.319 1.00 69.50 102 ILE A N 1
ATOM 729 C CA . ILE A 1 102 ? 1.155 -13.429 -0.135 1.00 69.50 102 ILE A CA 1
ATOM 730 C C . ILE A 1 102 ? 0.558 -13.160 1.258 1.00 69.50 102 ILE A C 1
ATOM 732 O O . ILE A 1 102 ? -0.644 -12.920 1.385 1.00 69.50 102 ILE A O 1
ATOM 736 N N . LEU A 1 103 ? 1.395 -13.117 2.301 1.00 71.00 103 LEU A N 1
ATOM 737 C CA . LEU A 1 103 ? 0.967 -12.783 3.666 1.00 71.00 103 LEU A CA 1
ATOM 738 C C . LEU A 1 103 ? 0.435 -11.341 3.778 1.00 71.00 103 LEU A C 1
ATOM 740 O O . LEU A 1 103 ? -0.556 -11.092 4.471 1.00 71.00 103 LEU A O 1
ATOM 744 N N . GLN A 1 104 ? 1.032 -10.395 3.048 1.00 69.25 104 GLN A N 1
ATOM 745 C CA . GLN A 1 104 ? 0.520 -9.027 2.938 1.00 69.25 104 GLN A CA 1
ATOM 746 C C . GLN A 1 104 ? -0.885 -9.006 2.317 1.00 69.25 104 GLN A C 1
ATOM 748 O O . GLN A 1 104 ? -1.752 -8.290 2.810 1.00 69.25 104 GLN A O 1
ATOM 753 N N . VAL A 1 105 ? -1.152 -9.805 1.278 1.00 68.44 105 VAL A N 1
ATOM 754 C CA . VAL A 1 105 ? -2.495 -9.884 0.671 1.00 68.44 105 VAL A CA 1
ATOM 755 C C . VAL A 1 105 ? -3.527 -10.420 1.672 1.00 68.44 105 VAL A C 1
ATOM 757 O O . VAL A 1 105 ? -4.632 -9.885 1.768 1.00 68.44 105 VAL A O 1
ATOM 760 N N . LEU A 1 106 ? -3.148 -11.406 2.492 1.00 64.44 106 LEU A N 1
ATOM 761 C CA . LEU A 1 106 ? -4.011 -11.989 3.529 1.00 64.44 106 LEU A CA 1
ATOM 762 C C . LEU A 1 106 ? -4.481 -10.954 4.569 1.00 64.44 106 LEU A C 1
ATOM 764 O O . LEU A 1 106 ? -5.581 -11.051 5.112 1.00 64.44 106 LEU A O 1
ATOM 768 N N . THR A 1 107 ? -3.669 -9.921 4.804 1.00 62.75 107 THR A N 1
ATOM 769 C CA . THR A 1 107 ? -3.957 -8.824 5.739 1.00 62.75 107 THR A CA 1
ATOM 770 C C . THR A 1 107 ? -5.208 -8.041 5.330 1.00 62.75 107 THR A C 1
ATOM 772 O O . THR A 1 107 ? -6.003 -7.663 6.195 1.00 62.75 107 THR A O 1
ATOM 775 N N . TYR A 1 108 ? -5.436 -7.866 4.023 1.00 62.78 108 TYR A N 1
ATOM 776 C CA . TYR A 1 108 ? -6.600 -7.152 3.483 1.00 62.78 108 TYR A CA 1
ATOM 777 C C . TYR A 1 108 ? -7.918 -7.919 3.667 1.00 62.78 108 TYR A C 1
ATOM 779 O O . TYR A 1 108 ? -8.984 -7.308 3.607 1.00 62.78 108 TYR A O 1
ATOM 787 N N . GLY A 1 109 ? -7.878 -9.221 3.979 1.00 60.19 109 GLY A N 1
ATOM 788 C CA . GLY A 1 109 ? -9.077 -9.993 4.326 1.00 60.19 109 GLY A CA 1
ATOM 789 C C . GLY A 1 109 ? -9.815 -9.442 5.555 1.00 60.19 109 GLY A C 1
ATOM 790 O O . GLY A 1 109 ? -11.040 -9.527 5.632 1.00 60.19 109 GLY A O 1
ATOM 791 N N . ASN A 1 110 ? -9.099 -8.783 6.474 1.00 59.38 110 ASN A N 1
ATOM 792 C CA . ASN A 1 110 ? -9.689 -8.154 7.663 1.00 59.38 110 ASN A CA 1
ATOM 793 C C . ASN A 1 110 ? -10.462 -6.857 7.360 1.00 59.38 110 ASN A C 1
ATOM 795 O O . ASN A 1 110 ? -11.217 -6.390 8.210 1.00 59.38 110 ASN A O 1
ATOM 799 N N . LEU A 1 111 ? -10.331 -6.284 6.158 1.00 60.06 111 LEU A N 1
ATOM 800 C CA . LEU A 1 111 ? -11.105 -5.106 5.745 1.00 60.06 111 LEU A CA 1
ATOM 801 C C . LEU A 1 111 ? -12.541 -5.458 5.343 1.00 60.06 111 LEU A C 1
ATOM 803 O O . LEU A 1 111 ? -13.407 -4.588 5.356 1.00 60.06 111 LEU A O 1
ATOM 807 N N . ILE A 1 112 ? -12.812 -6.725 5.018 1.00 59.41 112 ILE A N 1
ATOM 808 C CA . ILE A 1 112 ? -14.138 -7.213 4.620 1.00 59.41 112 ILE A CA 1
ATOM 809 C C . ILE A 1 112 ? -15.187 -6.956 5.720 1.00 59.41 112 ILE A C 1
ATOM 811 O O . ILE A 1 112 ? -16.185 -6.302 5.421 1.00 59.41 112 ILE A O 1
ATOM 815 N N . PRO A 1 113 ? -14.997 -7.378 6.990 1.00 52.88 113 PRO A N 1
ATOM 816 C CA . PRO A 1 113 ? -15.965 -7.097 8.054 1.00 52.88 113 PRO A CA 1
ATOM 817 C C . PRO A 1 113 ? -16.121 -5.598 8.351 1.00 52.88 113 PRO A C 1
ATOM 819 O O . PRO A 1 113 ? -17.225 -5.156 8.659 1.00 52.88 113 PRO A O 1
ATOM 822 N N . VAL A 1 114 ? -15.062 -4.798 8.187 1.00 56.59 114 VAL A N 1
ATOM 823 C CA . VAL A 1 114 ? -15.129 -3.334 8.334 1.00 56.59 114 VAL A CA 1
ATOM 824 C C . VAL A 1 114 ? -15.987 -2.728 7.217 1.00 56.59 114 VAL A C 1
ATOM 826 O O . VAL A 1 114 ? -16.929 -1.988 7.493 1.00 56.59 114 VAL A O 1
ATOM 829 N N . ALA A 1 115 ? -15.772 -3.119 5.960 1.00 56.44 115 ALA A N 1
ATOM 830 C CA . ALA A 1 115 ? -16.615 -2.708 4.837 1.00 56.44 115 ALA A CA 1
ATOM 831 C C . ALA A 1 115 ? -18.086 -3.142 5.013 1.00 56.44 115 ALA A C 1
ATOM 833 O O . ALA A 1 115 ? -18.995 -2.388 4.665 1.00 56.44 115 ALA A O 1
ATOM 834 N N . CYS A 1 116 ? -18.337 -4.312 5.616 1.00 50.78 116 CYS A N 1
ATOM 835 C CA . CYS A 1 116 ? -19.687 -4.760 5.973 1.00 50.78 116 CYS A CA 1
ATOM 836 C C . CYS A 1 116 ? -20.366 -3.832 6.993 1.00 50.78 116 CYS A C 1
ATOM 838 O O . CYS A 1 116 ? -21.565 -3.577 6.870 1.00 50.78 116 CYS A O 1
ATOM 840 N N . THR A 1 117 ? -19.622 -3.301 7.973 1.00 54.81 117 THR A N 1
ATOM 841 C CA . THR A 1 117 ? -20.166 -2.335 8.947 1.00 54.81 117 THR A CA 1
ATOM 842 C C . THR A 1 117 ? -20.474 -0.971 8.328 1.00 54.81 117 THR A C 1
ATOM 844 O O . THR A 1 117 ? -21.455 -0.343 8.716 1.00 54.81 117 THR A O 1
ATOM 847 N N . TYR A 1 118 ? -19.725 -0.551 7.303 1.00 52.22 118 TYR A N 1
ATOM 848 C CA . TYR A 1 118 ? -19.986 0.692 6.564 1.00 52.22 118 TYR A CA 1
ATOM 849 C C . TYR A 1 118 ? -21.229 0.628 5.659 1.00 52.22 118 TYR A C 1
ATOM 851 O O . TYR A 1 118 ? -21.790 1.666 5.310 1.00 52.22 118 TYR A O 1
ATOM 859 N N . LEU A 1 119 ? -21.687 -0.571 5.278 1.00 54.88 119 LEU A N 1
ATOM 860 C CA . LEU A 1 119 ? -22.728 -0.761 4.261 1.00 54.88 119 LEU A CA 1
ATOM 861 C C . LEU A 1 119 ? -24.073 -1.257 4.819 1.00 54.88 119 LEU A C 1
ATOM 863 O O . LEU A 1 119 ? -24.756 -2.037 4.156 1.00 54.88 119 LEU A O 1
ATOM 867 N N . ASN A 1 120 ? -24.451 -0.812 6.027 1.00 56.56 120 ASN A N 1
ATOM 868 C CA . ASN A 1 120 ? -25.789 -0.991 6.622 1.00 56.56 120 ASN A CA 1
ATOM 869 C C . ASN A 1 120 ? -26.404 -2.398 6.406 1.00 56.56 120 ASN A C 1
ATOM 871 O O . ASN A 1 120 ? -27.580 -2.531 6.082 1.00 56.56 120 ASN A O 1
ATOM 875 N N . HIS A 1 121 ? -25.605 -3.460 6.574 1.00 55.75 121 HIS A N 1
ATOM 876 C CA . HIS A 1 121 ? -26.073 -4.855 6.581 1.00 55.75 121 HIS A CA 1
ATOM 877 C C . HIS A 1 121 ? -26.749 -5.395 5.291 1.00 55.75 121 HIS A C 1
ATOM 879 O O . HIS A 1 121 ? -27.316 -6.488 5.323 1.00 55.75 121 HIS A O 1
ATOM 885 N N . ASP A 1 122 ? -26.665 -4.723 4.132 1.00 64.75 122 ASP A N 1
ATOM 886 C CA . ASP A 1 122 ? -27.225 -5.266 2.876 1.00 64.75 122 ASP A CA 1
ATOM 887 C C . ASP A 1 122 ? -26.258 -6.264 2.211 1.00 64.75 122 ASP A C 1
ATOM 889 O O . ASP A 1 122 ? -25.357 -5.917 1.435 1.00 64.75 122 ASP A O 1
ATOM 893 N N . VAL A 1 123 ? -26.474 -7.547 2.510 1.00 62.56 123 VAL A N 1
ATOM 894 C CA . VAL A 1 123 ? -25.641 -8.693 2.106 1.00 62.56 123 VAL A CA 1
ATOM 895 C C . VAL A 1 123 ? -25.378 -8.751 0.593 1.00 62.56 123 VAL A C 1
ATOM 897 O O . VAL A 1 123 ? -24.305 -9.177 0.157 1.00 62.56 123 VAL A O 1
ATOM 900 N N . ARG A 1 124 ? -26.331 -8.301 -0.239 1.00 63.41 124 ARG A N 1
ATOM 901 C CA . ARG A 1 124 ? -26.200 -8.341 -1.709 1.00 63.41 124 ARG A CA 1
ATOM 902 C C . ARG A 1 124 ? -25.261 -7.258 -2.233 1.00 63.41 124 ARG A C 1
ATOM 904 O O . ARG A 1 124 ? -24.505 -7.510 -3.174 1.00 63.41 124 ARG A O 1
ATOM 911 N N . ARG A 1 125 ? -25.294 -6.067 -1.633 1.00 60.38 125 ARG A N 1
ATOM 912 C CA . ARG A 1 125 ? -24.409 -4.949 -1.995 1.00 60.38 125 ARG A CA 1
ATOM 913 C C . ARG A 1 125 ? -22.997 -5.171 -1.471 1.00 60.38 125 ARG A C 1
ATOM 915 O O . ARG A 1 125 ? -22.048 -4.940 -2.212 1.00 60.38 125 ARG A O 1
ATOM 922 N N . ILE A 1 126 ? -22.870 -5.730 -0.268 1.00 64.00 126 ILE A N 1
ATOM 923 C CA . ILE A 1 126 ? -21.587 -6.132 0.321 1.00 64.00 126 ILE A CA 1
ATOM 924 C C . ILE A 1 126 ? -20.887 -7.153 -0.578 1.00 64.00 126 ILE A C 1
ATOM 926 O O . ILE A 1 126 ? -19.733 -6.959 -0.947 1.00 64.00 126 ILE A O 1
ATOM 930 N N . ARG A 1 127 ? -21.592 -8.209 -1.010 1.00 66.00 127 ARG A N 1
ATOM 931 C CA . ARG A 1 127 ? -20.994 -9.239 -1.872 1.00 66.00 127 ARG A CA 1
ATOM 932 C C . ARG A 1 127 ? -20.481 -8.659 -3.190 1.00 66.00 127 ARG A C 1
ATOM 934 O O . ARG A 1 127 ? -19.385 -9.004 -3.615 1.00 66.00 127 ARG A O 1
ATOM 941 N N . LYS A 1 128 ? -21.239 -7.757 -3.821 1.00 66.81 128 LYS A N 1
ATOM 942 C CA . LYS A 1 128 ? -20.796 -7.078 -5.049 1.00 66.81 128 LYS A CA 1
ATOM 943 C C . LYS A 1 128 ? -19.600 -6.161 -4.797 1.00 66.81 128 LYS A C 1
ATOM 945 O O . LYS A 1 128 ? -18.646 -6.225 -5.560 1.00 66.81 128 LYS A O 1
ATOM 950 N N . ALA A 1 129 ? -19.624 -5.364 -3.730 1.00 67.75 129 ALA A N 1
ATOM 951 C CA . ALA A 1 129 ? -18.520 -4.473 -3.377 1.00 67.75 129 ALA A CA 1
ATOM 952 C C . ALA A 1 129 ? -17.225 -5.248 -3.091 1.00 67.75 129 ALA A C 1
ATOM 954 O O . ALA A 1 129 ? -16.166 -4.853 -3.562 1.00 67.75 129 ALA A O 1
ATOM 955 N N . VAL A 1 130 ? -17.313 -6.385 -2.396 1.00 69.56 130 VAL A N 1
ATOM 956 C CA . VAL A 1 130 ? -16.161 -7.252 -2.110 1.00 69.56 130 VAL A CA 1
ATOM 957 C C . VAL A 1 130 ? -15.647 -7.935 -3.377 1.00 69.56 130 VAL A C 1
ATOM 959 O O . VAL A 1 130 ? -14.443 -7.939 -3.609 1.00 69.56 130 VAL A O 1
ATOM 962 N N . ILE A 1 131 ? -16.529 -8.473 -4.227 1.00 73.25 131 ILE A N 1
ATOM 963 C CA . ILE A 1 131 ? -16.114 -9.120 -5.484 1.00 73.25 131 ILE A CA 1
ATOM 964 C C . ILE A 1 131 ? -15.443 -8.105 -6.415 1.00 73.25 131 ILE A C 1
ATOM 966 O O . ILE A 1 131 ? -14.348 -8.356 -6.911 1.00 73.25 131 ILE A O 1
ATOM 970 N N . ILE A 1 132 ? -16.066 -6.943 -6.620 1.00 74.75 132 ILE A N 1
ATOM 971 C CA . ILE A 1 132 ? -15.527 -5.895 -7.493 1.00 74.75 132 ILE A CA 1
ATOM 972 C C . ILE A 1 132 ? -14.235 -5.331 -6.888 1.00 74.75 132 ILE A C 1
ATOM 974 O O . ILE A 1 132 ? -13.213 -5.270 -7.569 1.00 74.75 132 ILE A O 1
ATOM 978 N N . GLY A 1 133 ? -14.244 -5.004 -5.595 1.00 70.69 133 GLY A N 1
ATOM 979 C CA . GLY A 1 133 ? -13.092 -4.460 -4.881 1.00 70.69 133 GLY A CA 1
ATOM 980 C C . GLY A 1 133 ? -11.902 -5.415 -4.815 1.00 70.69 133 GLY A C 1
ATOM 981 O O . GLY A 1 133 ? -10.771 -4.954 -4.882 1.00 70.69 133 GLY A O 1
ATOM 982 N N . SER A 1 134 ? -12.130 -6.731 -4.752 1.00 71.88 134 SER A N 1
ATOM 983 C CA . SER A 1 134 ? -11.061 -7.736 -4.807 1.00 71.88 134 SER A CA 1
ATOM 984 C C . SER A 1 134 ? -10.580 -8.003 -6.230 1.00 71.88 134 SER A C 1
ATOM 986 O O . SER A 1 134 ? -9.406 -8.308 -6.417 1.00 71.88 134 SER A O 1
ATOM 988 N N . SER A 1 135 ? -11.455 -7.896 -7.234 1.00 76.06 135 SER A N 1
ATOM 989 C CA . SER A 1 135 ? -11.074 -8.157 -8.626 1.00 76.06 135 SER A CA 1
ATOM 990 C C . SER A 1 135 ? -10.043 -7.153 -9.146 1.00 76.06 135 SER A C 1
ATOM 992 O O . SER A 1 135 ? -9.125 -7.540 -9.866 1.00 76.06 135 SER A O 1
ATOM 994 N N . ILE A 1 136 ? -10.143 -5.885 -8.728 1.00 78.94 136 ILE A N 1
ATOM 995 C CA . ILE A 1 136 ? -9.255 -4.809 -9.183 1.00 78.94 136 ILE A CA 1
ATOM 996 C C . ILE A 1 136 ? -7.787 -5.091 -8.788 1.00 78.94 136 ILE A C 1
ATOM 998 O O . ILE A 1 136 ? -6.962 -5.207 -9.695 1.00 78.94 136 ILE A O 1
ATOM 1002 N N . PRO A 1 137 ? -7.427 -5.300 -7.500 1.00 75.00 137 PRO A N 1
ATOM 1003 C CA . PRO A 1 137 ? -6.066 -5.666 -7.107 1.00 75.00 137 PRO A CA 1
ATOM 1004 C C . PRO A 1 137 ? -5.554 -6.942 -7.776 1.00 75.00 137 PRO A C 1
ATOM 1006 O O . PRO A 1 137 ? -4.386 -7.002 -8.150 1.00 75.00 137 PRO A O 1
ATOM 1009 N N . THR A 1 138 ? -6.410 -7.954 -7.955 1.00 76.50 138 THR A N 1
ATOM 1010 C CA . THR A 1 138 ? -6.013 -9.208 -8.610 1.00 76.50 138 THR A CA 1
ATOM 1011 C C . THR A 1 138 ? -5.594 -8.972 -10.058 1.00 76.50 138 THR A C 1
ATOM 1013 O O . THR A 1 138 ? -4.534 -9.440 -10.469 1.00 76.50 138 THR A O 1
ATOM 1016 N N . VAL A 1 139 ? -6.384 -8.210 -10.819 1.00 79.88 139 VAL A N 1
ATOM 1017 C CA . VAL A 1 139 ? -6.052 -7.861 -12.208 1.00 79.88 139 VAL A CA 1
ATOM 1018 C C . VAL A 1 139 ? -4.789 -7.002 -12.263 1.00 79.88 139 VAL A C 1
ATOM 1020 O O . VAL A 1 139 ? -3.918 -7.257 -13.092 1.00 79.88 139 VAL A O 1
ATOM 1023 N N . MET A 1 140 ? -4.642 -6.030 -11.358 1.00 79.69 140 MET A N 1
ATOM 1024 C CA . MET A 1 140 ? -3.445 -5.185 -11.294 1.00 79.69 140 MET A CA 1
ATOM 1025 C C . MET A 1 140 ? -2.177 -6.005 -11.035 1.00 79.69 140 MET A C 1
ATOM 1027 O O . MET A 1 140 ? -1.195 -5.860 -11.758 1.00 79.69 140 MET A O 1
ATOM 1031 N N . VAL A 1 141 ? -2.191 -6.906 -10.050 1.00 75.50 141 VAL A N 1
ATOM 1032 C CA . VAL A 1 141 ? -1.029 -7.757 -9.756 1.00 75.50 141 VAL A CA 1
ATOM 1033 C C . VAL A 1 141 ? -0.730 -8.703 -10.919 1.00 75.50 141 VAL A C 1
ATOM 1035 O O . VAL A 1 141 ? 0.436 -8.862 -11.263 1.00 75.50 141 VAL A O 1
ATOM 1038 N N . ALA A 1 142 ? -1.745 -9.273 -11.573 1.00 78.25 142 ALA A N 1
ATOM 1039 C CA . ALA A 1 142 ? -1.541 -10.127 -12.743 1.00 78.25 142 ALA A CA 1
ATOM 1040 C C . ALA A 1 142 ? -0.844 -9.369 -13.887 1.00 78.25 142 ALA A C 1
ATOM 1042 O O . ALA A 1 142 ? 0.185 -9.818 -14.396 1.00 78.25 142 ALA A O 1
ATOM 1043 N N . LEU A 1 143 ? -1.346 -8.180 -14.238 1.00 79.38 143 LEU A N 1
ATOM 1044 C CA . LEU A 1 143 ? -0.748 -7.331 -15.274 1.00 79.38 143 LEU A CA 1
ATOM 1045 C C . LEU A 1 143 ? 0.678 -6.902 -14.909 1.00 79.38 143 LEU A C 1
ATOM 1047 O O . LEU A 1 143 ? 1.565 -6.927 -15.761 1.00 79.38 143 LEU A O 1
ATOM 1051 N N . TRP A 1 144 ? 0.912 -6.568 -13.637 1.00 77.75 144 TRP A N 1
ATOM 1052 C CA . TRP A 1 144 ? 2.247 -6.266 -13.130 1.00 77.75 144 TRP A CA 1
ATOM 1053 C C . TRP A 1 144 ? 3.199 -7.448 -13.287 1.00 77.75 144 TRP A C 1
ATOM 1055 O O . TRP A 1 144 ? 4.297 -7.272 -13.798 1.00 77.75 144 TRP A O 1
ATOM 1065 N N . THR A 1 145 ? 2.794 -8.652 -12.872 1.00 73.06 145 THR A N 1
ATOM 1066 C CA . THR A 1 145 ? 3.659 -9.835 -12.964 1.00 73.06 145 THR A CA 1
ATOM 1067 C C . THR A 1 145 ? 4.028 -10.153 -14.404 1.00 73.06 145 THR A C 1
ATOM 1069 O O . THR A 1 145 ? 5.187 -10.456 -14.661 1.00 73.06 145 THR A O 1
ATOM 1072 N N . VAL A 1 146 ? 3.094 -10.008 -15.347 1.00 72.19 146 VAL A N 1
ATOM 1073 C CA . VAL A 1 146 ? 3.372 -10.194 -16.778 1.00 72.19 146 VAL A CA 1
ATOM 1074 C C . VAL A 1 146 ? 4.387 -9.167 -17.271 1.00 72.19 146 VAL A C 1
ATOM 1076 O O . VAL A 1 146 ? 5.346 -9.542 -17.929 1.00 72.19 146 VAL A O 1
ATOM 1079 N N . MET A 1 147 ? 4.229 -7.890 -16.914 1.00 71.94 147 MET A N 1
ATOM 1080 C CA . MET A 1 147 ? 5.175 -6.853 -17.332 1.00 71.94 147 MET A CA 1
ATOM 1081 C C . MET A 1 147 ? 6.551 -7.007 -16.679 1.00 71.94 147 MET A C 1
ATOM 1083 O O . MET A 1 147 ? 7.558 -6.884 -17.354 1.00 71.94 147 MET A O 1
ATOM 1087 N N . ALA A 1 148 ? 6.609 -7.266 -15.373 1.00 68.19 148 ALA A N 1
ATOM 1088 C CA . ALA A 1 148 ? 7.863 -7.358 -14.632 1.00 68.19 148 ALA A CA 1
ATOM 1089 C C . ALA A 1 148 ? 8.685 -8.608 -14.992 1.00 68.19 148 ALA A C 1
ATOM 1091 O O . ALA A 1 148 ? 9.875 -8.665 -14.683 1.00 68.19 148 ALA A O 1
ATOM 1092 N N . THR A 1 149 ? 8.046 -9.622 -15.584 1.00 64.25 149 THR A N 1
ATOM 1093 C CA . THR A 1 149 ? 8.703 -10.862 -16.024 1.00 64.25 149 THR A CA 1
ATOM 1094 C C . THR A 1 149 ? 8.962 -10.927 -17.529 1.00 64.25 149 THR A C 1
ATOM 1096 O O . THR A 1 149 ? 9.747 -11.782 -17.944 1.00 64.25 149 THR A O 1
ATOM 1099 N N . ALA A 1 150 ? 8.353 -10.045 -18.327 1.00 54.72 150 ALA A N 1
ATOM 1100 C CA . ALA A 1 150 ? 8.695 -9.825 -19.734 1.00 54.72 150 ALA A CA 1
ATOM 1101 C C . ALA A 1 150 ? 9.955 -8.952 -19.867 1.00 54.72 150 ALA A C 1
ATOM 1103 O O . ALA A 1 150 ? 10.689 -9.131 -20.861 1.00 54.72 150 ALA A O 1
#

Radius of gyration: 18.63 Å; Cα contacts (8 Å, |Δi|>4): 51; chains: 1; bounding box: 46×41×47 Å

InterPro domains:
  IPR018227 Amino acid/polyamine transporter 2 [PF03222] (3-147)

Foldseek 3Di:
DVVVVVVLVVVVVLVVLLVQLVVVCVVPVPADSVNSSVVSVVVVVCQVVVDDPVSVVVVVVVVVVVVVVVLVVVLVVLVVVQDQVQPPDPDPVCVVVCVVVVVVVVSCVVCLVVVCVVPVNPPVVSVVCCVVVVVVVVVSVVSVVSSVRD

Sequence (150 aa):
VVASYLLFSNAVLISQIARGGAILSSLVPSVSHTAGVLLVAGTGASLIYCNNSSGIDRTNQMLTAVLVATFCGMLALGMPSAVWDRLLRMDWLAAPGTVPTILQVLTYGNLIPVACTYLNHDVRRIRKAVIIGSSIPTVMVALWTVMATA

Organism: NCBI:txid63592

Mean predicted aligned error: 10.36 Å

Secondary structure (DSSP, 8-state):
-HHHHHHHHHHHHHHHHHHHHHHHHHH-TTS-HHHHHHHHHHHHHHHHHHS-HHHHHHHHHHHHHHHHHHHHHHHHHHGGG--GGGTT---GGGGGGGHHHHHHHHHGGGHHHHHHHHTTT-HHHHHHHHHHHHHHHHHHHHHHHHHHH-

Solvent-accessible surface area (backbone atoms only — not comparable to full-atom values): 8412 Å² total; per-residue (Å²): 108,71,68,59,51,53,52,49,54,52,50,51,52,53,51,52,33,50,52,49,2,49,56,48,20,74,76,36,85,89,40,52,57,70,55,21,26,50,52,46,48,47,53,54,51,49,50,58,73,74,36,55,75,72,51,47,52,52,50,51,52,51,53,51,51,50,51,52,52,52,49,52,52,50,48,68,68,46,60,85,70,46,40,74,85,44,69,75,68,82,62,76,83,55,57,71,77,47,49,67,58,55,55,55,57,58,58,58,61,66,48,53,66,54,53,41,67,76,51,78,75,44,66,72,60,46,53,50,51,51,53,56,62,50,47,52,59,54,52,51,51,52,55,46,53,54,55,79,45,42

pLDDT: mean 75.24, std 11.72, range [50.78, 91.31]